Protein AF-A0A5S9ME04-F1 (afdb_monomer_lite)

Sequence (93 aa):
MLLGVQLTAKSADQKVHVIPIEDTVEKGLSKFIERSFEQAKSERAKHIILDINTPGGAVDAALEIADTIRASDIPVTAFVNHRARFQQGPSSR

Secondary structure (DSSP, 8-state):
-PPP-----------EEEEEEESSB-HHHHHHHHHHHHHHHHTT-SEEEEEEE---B-HHHHHHHHHHHHT-SS-EEEEE-------------

Structure (mmCIF, N/CA/C/O backbone):
data_AF-A0A5S9ME04-F1
#
_entry.id   AF-A0A5S9ME04-F1
#
loop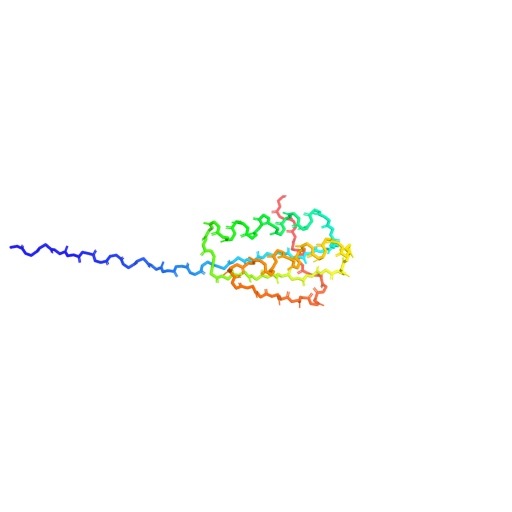_
_atom_site.group_PDB
_atom_site.id
_atom_site.type_symbol
_atom_site.label_atom_id
_atom_site.label_alt_id
_atom_site.label_comp_id
_atom_site.label_asym_id
_atom_site.label_entity_id
_atom_site.label_seq_id
_atom_site.pdbx_PDB_ins_code
_atom_site.Cartn_x
_atom_site.Cartn_y
_atom_site.Cartn_z
_atom_site.occupancy
_atom_site.B_iso_or_equiv
_atom_site.auth_seq_id
_atom_site.auth_comp_id
_atom_site.auth_asym_id
_atom_site.auth_atom_id
_atom_site.pdbx_PDB_model_num
ATOM 1 N N . MET A 1 1 ? -28.299 13.257 47.867 1.00 48.38 1 MET A N 1
ATOM 2 C CA . MET A 1 1 ? -27.820 13.933 46.642 1.00 48.38 1 MET A CA 1
ATOM 3 C C . MET A 1 1 ? -27.312 12.861 45.689 1.00 48.38 1 MET A C 1
ATOM 5 O O . MET A 1 1 ? -26.345 12.199 46.036 1.00 48.38 1 MET A O 1
ATOM 9 N N . LEU A 1 2 ? -27.994 12.622 44.562 1.00 52.81 2 LEU A N 1
ATOM 10 C CA . LEU A 1 2 ? -27.485 11.740 43.503 1.00 52.81 2 LEU A CA 1
ATOM 11 C C . LEU A 1 2 ? -26.475 12.527 42.660 1.00 52.81 2 LEU A C 1
ATOM 13 O O . LEU A 1 2 ? -26.823 13.565 42.102 1.00 52.81 2 LEU A O 1
ATOM 17 N N . LEU A 1 3 ? -25.236 12.044 42.589 1.00 62.50 3 LEU A N 1
ATOM 18 C CA . LEU A 1 3 ? -24.209 12.589 41.706 1.00 62.50 3 LEU A CA 1
ATOM 19 C C . LEU A 1 3 ? -24.510 12.113 40.275 1.00 62.50 3 LEU A C 1
ATOM 21 O O . LEU A 1 3 ? -24.560 10.910 40.020 1.00 62.50 3 LEU A O 1
ATOM 25 N N . GLY A 1 4 ? -24.766 13.051 39.362 1.00 63.09 4 GLY A N 1
ATOM 26 C CA . GLY A 1 4 ? -25.013 12.756 37.953 1.00 63.09 4 GLY A CA 1
ATOM 27 C C . GLY A 1 4 ? -23.764 12.182 37.289 1.00 63.09 4 GLY A C 1
ATOM 28 O O . GLY A 1 4 ? -22.701 12.794 37.323 1.00 63.09 4 GLY A O 1
ATOM 29 N N . VAL A 1 5 ? -23.892 11.000 36.690 1.00 73.12 5 VAL A N 1
ATOM 30 C CA . VAL A 1 5 ? -22.863 10.423 35.822 1.00 73.12 5 VAL A CA 1
ATOM 31 C C . VAL A 1 5 ? -23.067 11.002 34.425 1.00 73.12 5 VAL A C 1
ATOM 33 O O . VAL A 1 5 ? -24.025 10.654 33.737 1.00 73.12 5 VAL A O 1
ATOM 36 N N . GLN A 1 6 ? -22.173 11.886 33.989 1.00 67.88 6 GLN A N 1
ATOM 37 C CA . GLN A 1 6 ? -22.087 12.270 32.583 1.00 67.88 6 GLN A CA 1
ATOM 38 C C . GLN A 1 6 ? -21.393 11.147 31.798 1.00 67.88 6 GLN A C 1
ATOM 40 O O . GLN A 1 6 ? -20.173 10.999 31.859 1.00 67.88 6 GLN A O 1
ATOM 45 N N . LEU A 1 7 ? -22.163 10.365 31.033 1.00 67.50 7 LEU A N 1
ATOM 46 C CA . LEU A 1 7 ? -21.603 9.505 29.989 1.00 67.50 7 LEU A CA 1
ATOM 47 C C . LEU A 1 7 ? -21.183 10.373 28.800 1.00 67.50 7 LEU A C 1
ATOM 49 O O . LEU A 1 7 ? -22.021 10.883 28.058 1.00 67.50 7 LEU A O 1
ATOM 53 N N . THR A 1 8 ? -19.879 10.525 28.598 1.00 68.38 8 THR A N 1
ATOM 54 C CA . THR A 1 8 ? -19.332 11.099 27.370 1.00 68.38 8 THR A CA 1
ATOM 55 C C . THR A 1 8 ? -19.226 9.995 26.318 1.00 68.38 8 THR A C 1
ATOM 57 O O . THR A 1 8 ? -18.348 9.135 26.359 1.00 68.38 8 THR A O 1
ATOM 60 N N . ALA A 1 9 ? -20.148 9.987 25.355 1.00 66.94 9 ALA A N 1
ATOM 61 C CA . ALA A 1 9 ? -20.033 9.121 24.189 1.00 66.94 9 ALA A CA 1
ATOM 62 C C . ALA A 1 9 ? -18.926 9.665 23.272 1.00 66.94 9 ALA A C 1
ATOM 64 O O . ALA A 1 9 ? -19.108 10.667 22.580 1.00 66.94 9 ALA A O 1
ATOM 65 N N . LYS A 1 10 ? -17.754 9.019 23.271 1.00 62.22 10 LYS A N 1
ATOM 66 C CA . LYS A 1 10 ? -16.708 9.282 22.278 1.00 62.22 10 LYS A CA 1
ATOM 67 C C . LYS A 1 10 ? -17.158 8.660 20.958 1.00 62.22 10 LYS A C 1
ATOM 69 O O . LYS A 1 10 ? -17.167 7.438 20.837 1.00 62.22 10 LYS A O 1
ATOM 74 N N . SER A 1 11 ? -17.554 9.492 19.992 1.00 63.66 11 SER A N 1
ATOM 75 C CA . SER A 1 11 ? -17.803 9.033 18.622 1.00 63.66 11 SER A CA 1
ATOM 76 C C . SER A 1 11 ? -16.568 8.276 18.132 1.00 63.66 11 SER A C 1
ATOM 78 O O . SER A 1 11 ? -15.451 8.799 18.185 1.00 63.66 11 SER A O 1
ATOM 80 N N . ALA A 1 12 ? -16.751 7.018 17.735 1.00 65.25 12 ALA A N 1
ATOM 81 C CA . ALA A 1 12 ? -15.682 6.205 17.184 1.00 65.25 12 ALA A CA 1
ATOM 82 C C . ALA A 1 12 ? -15.468 6.636 15.732 1.00 65.25 12 ALA A C 1
ATOM 84 O O . ALA A 1 12 ? -15.990 5.999 14.819 1.00 65.25 12 ALA A O 1
ATOM 85 N N . ASP A 1 13 ? -14.744 7.738 15.539 1.00 71.69 13 ASP A N 1
ATOM 86 C CA . ASP A 1 13 ? -14.335 8.205 14.219 1.00 71.69 13 ASP A CA 1
ATOM 87 C C . ASP A 1 13 ? -13.572 7.073 13.514 1.00 71.69 13 ASP A C 1
ATOM 89 O O . ASP A 1 13 ? -12.491 6.656 13.949 1.00 71.69 13 ASP A O 1
ATOM 93 N N . GLN A 1 14 ? -14.204 6.465 12.507 1.00 82.06 14 GLN A N 1
ATOM 94 C CA . GLN A 1 14 ? -13.623 5.344 11.777 1.00 82.06 14 GLN A CA 1
ATOM 95 C C . GLN A 1 14 ? -12.637 5.926 10.770 1.00 82.06 14 GLN A C 1
ATOM 97 O O . GLN A 1 14 ? -13.005 6.321 9.667 1.00 82.06 14 GLN A O 1
ATOM 102 N N . LYS A 1 15 ? -11.371 6.006 11.174 1.00 91.00 15 LYS A N 1
ATOM 103 C CA . LYS A 1 15 ? -10.320 6.581 10.342 1.00 91.00 15 LYS A CA 1
ATOM 104 C C . LYS A 1 15 ? -10.006 5.660 9.162 1.00 91.00 15 LYS A C 1
ATOM 106 O O . LYS A 1 15 ? -9.625 4.507 9.364 1.00 91.00 15 LYS A O 1
ATOM 111 N N . VAL A 1 16 ? -10.140 6.181 7.946 1.00 95.94 16 VAL A N 1
ATOM 112 C CA . VAL A 1 16 ? -9.745 5.510 6.701 1.00 95.94 16 VAL A CA 1
ATOM 113 C C . VAL A 1 16 ? -8.520 6.219 6.142 1.00 95.94 16 VAL A C 1
ATOM 115 O O . VAL A 1 16 ? -8.501 7.445 6.053 1.00 95.94 16 VAL A O 1
ATOM 118 N N . HIS A 1 17 ? -7.491 5.455 5.787 1.00 97.31 17 HIS A N 1
ATOM 119 C CA . HIS A 1 17 ? -6.296 5.976 5.122 1.00 97.31 17 HIS A CA 1
ATOM 120 C C . HIS A 1 17 ? -6.389 5.725 3.622 1.00 97.31 17 HIS A C 1
ATOM 122 O O . HIS A 1 17 ? -6.639 4.596 3.209 1.00 97.31 17 HIS A O 1
ATOM 128 N N . VAL A 1 18 ? -6.178 6.763 2.814 1.00 97.31 18 VAL A N 1
ATOM 129 C CA . VAL A 1 18 ? -6.081 6.648 1.353 1.00 97.31 18 VAL A CA 1
ATOM 130 C C . VAL A 1 18 ? -4.622 6.856 0.970 1.00 97.31 18 VAL A C 1
ATOM 132 O O . VAL A 1 18 ? -4.053 7.902 1.274 1.00 97.31 18 VAL A O 1
ATOM 135 N N . ILE A 1 19 ? -4.013 5.847 0.352 1.00 97.75 19 ILE A N 1
ATOM 136 C CA . ILE A 1 19 ? -2.594 5.833 -0.006 1.00 97.75 19 ILE A CA 1
ATOM 137 C C . ILE A 1 19 ? -2.488 5.761 -1.535 1.00 97.75 19 ILE A C 1
ATOM 139 O O . ILE A 1 19 ? -2.950 4.776 -2.118 1.00 97.75 19 ILE A O 1
ATOM 143 N N . PRO A 1 20 ? -1.894 6.766 -2.197 1.00 95.38 20 PRO A N 1
ATOM 144 C CA . PRO A 1 20 ? -1.712 6.740 -3.642 1.00 95.38 20 PRO A CA 1
ATOM 145 C C . PRO A 1 20 ? -0.578 5.787 -4.049 1.00 95.38 20 PRO A C 1
ATOM 147 O O . PRO A 1 20 ? 0.486 5.757 -3.428 1.00 95.38 20 PRO A O 1
ATOM 150 N N . ILE A 1 21 ? -0.800 5.034 -5.124 1.00 94.94 21 ILE A N 1
ATOM 151 C CA . ILE A 1 21 ? 0.204 4.280 -5.882 1.00 94.94 21 ILE A CA 1
ATOM 152 C C . ILE A 1 21 ? 0.169 4.835 -7.304 1.00 94.94 21 ILE A C 1
ATOM 154 O O . ILE A 1 21 ? -0.514 4.308 -8.185 1.00 94.94 21 ILE A O 1
ATOM 158 N N . GLU A 1 22 ? 0.868 5.948 -7.486 1.00 90.81 22 GLU A N 1
ATOM 159 C CA . GLU A 1 22 ? 0.934 6.693 -8.740 1.00 90.81 22 GLU A CA 1
ATOM 160 C C . GLU A 1 22 ? 2.294 6.504 -9.418 1.00 90.81 22 GLU A C 1
ATOM 162 O O . GLU A 1 22 ? 3.282 6.152 -8.771 1.00 90.81 22 GLU A O 1
ATOM 167 N N . ASP A 1 23 ? 2.335 6.753 -10.727 1.00 88.44 23 ASP A N 1
ATOM 168 C CA . ASP A 1 23 ? 3.549 6.713 -11.546 1.00 88.44 23 ASP A CA 1
ATOM 169 C C . ASP A 1 23 ? 4.261 5.345 -11.544 1.00 88.44 23 ASP A C 1
ATOM 171 O O . ASP A 1 23 ? 3.652 4.303 -11.306 1.00 88.44 23 ASP A O 1
ATOM 175 N N . THR A 1 24 ? 5.533 5.306 -11.946 1.00 92.81 24 THR A N 1
ATOM 176 C CA . THR A 1 24 ? 6.283 4.053 -12.127 1.00 92.81 24 THR A CA 1
ATOM 177 C C . THR A 1 24 ? 6.587 3.399 -10.782 1.00 92.81 24 THR A C 1
ATOM 179 O O . THR A 1 24 ? 7.068 4.047 -9.856 1.00 92.81 24 THR A O 1
ATOM 182 N N . VAL A 1 25 ? 6.366 2.086 -10.686 1.00 95.50 25 VAL A N 1
ATOM 183 C CA . VAL A 1 25 ? 6.703 1.320 -9.481 1.00 95.50 25 VAL A CA 1
ATOM 184 C C . VAL A 1 25 ? 8.219 1.168 -9.359 1.00 95.50 25 VAL A C 1
ATOM 186 O O . VAL A 1 25 ? 8.858 0.512 -10.181 1.00 95.50 25 VAL A O 1
ATOM 189 N N . GLU A 1 26 ? 8.789 1.737 -8.301 1.00 96.50 26 GLU A N 1
ATOM 190 C CA . GLU A 1 26 ? 10.218 1.672 -7.987 1.00 96.50 26 GLU A CA 1
ATOM 191 C C . GLU A 1 26 ? 10.471 1.537 -6.475 1.00 96.50 26 GLU A C 1
ATOM 193 O O . GLU A 1 26 ? 9.561 1.640 -5.649 1.00 96.50 26 GLU A O 1
ATOM 198 N N . LYS A 1 27 ? 11.734 1.328 -6.089 1.00 95.81 27 LYS A N 1
ATOM 199 C CA . LYS A 1 27 ? 12.143 1.091 -4.693 1.00 95.81 27 LYS A CA 1
ATOM 200 C C . LYS A 1 27 ? 11.755 2.225 -3.734 1.00 95.81 27 LYS A C 1
ATOM 202 O O . LYS A 1 27 ? 11.464 1.982 -2.565 1.00 95.81 27 LYS A O 1
ATOM 207 N N . GLY A 1 28 ? 11.752 3.471 -4.209 1.00 96.69 28 GLY A N 1
ATOM 208 C CA . GLY A 1 28 ? 11.313 4.620 -3.413 1.00 96.69 28 GLY A CA 1
ATOM 209 C C . GLY A 1 28 ? 9.836 4.520 -3.029 1.00 96.69 28 GLY A C 1
ATOM 210 O O . GLY A 1 28 ? 9.481 4.745 -1.867 1.00 96.69 28 GLY A O 1
ATOM 211 N N . LEU A 1 29 ? 8.998 4.102 -3.984 1.00 96.81 29 LEU A N 1
ATOM 212 C CA . LEU A 1 29 ? 7.569 3.899 -3.779 1.00 96.81 29 LEU A CA 1
ATOM 213 C C . LEU A 1 29 ? 7.307 2.762 -2.787 1.00 96.81 29 LEU A C 1
ATOM 215 O O . LEU A 1 29 ? 6.510 2.949 -1.873 1.00 96.81 29 LEU A O 1
ATOM 219 N N . SER A 1 30 ? 8.023 1.633 -2.874 1.00 96.81 30 SER A N 1
ATOM 220 C CA . SER A 1 30 ? 7.844 0.541 -1.899 1.00 96.81 30 SER A CA 1
ATOM 221 C C . SER A 1 30 ? 8.122 1.004 -0.464 1.00 96.81 30 SER A C 1
ATOM 223 O O . SER A 1 30 ? 7.334 0.735 0.444 1.00 96.81 30 SER A O 1
ATOM 225 N N . LYS A 1 31 ? 9.171 1.812 -0.259 1.00 97.88 31 LYS A N 1
ATOM 226 C CA . LYS A 1 31 ? 9.474 2.414 1.049 1.00 97.88 31 LYS A CA 1
ATOM 227 C C . LYS A 1 31 ? 8.449 3.439 1.509 1.00 97.88 31 LYS A C 1
ATOM 229 O O . LYS A 1 31 ? 8.246 3.586 2.713 1.00 97.88 31 LYS A O 1
ATOM 234 N N . PHE A 1 32 ? 7.835 4.176 0.591 1.00 97.56 32 PHE A N 1
ATOM 235 C CA . PHE A 1 32 ? 6.720 5.055 0.924 1.00 97.56 32 PHE A CA 1
ATOM 236 C C . PHE A 1 32 ? 5.520 4.252 1.435 1.00 97.56 32 PHE A C 1
ATOM 238 O O . PHE A 1 32 ? 5.040 4.547 2.526 1.00 97.56 32 PHE A O 1
ATOM 245 N N . ILE A 1 33 ? 5.117 3.199 0.717 1.00 98.12 33 ILE A N 1
ATOM 246 C CA . ILE A 1 33 ? 3.984 2.351 1.105 1.00 98.12 33 ILE A CA 1
ATOM 247 C C . ILE A 1 33 ? 4.205 1.713 2.481 1.00 98.12 33 ILE A C 1
ATOM 249 O O . ILE A 1 33 ? 3.316 1.787 3.324 1.00 98.12 33 ILE A O 1
ATOM 253 N N . GLU A 1 34 ? 5.400 1.184 2.755 1.00 98.19 34 GLU A N 1
ATOM 254 C CA . GLU A 1 34 ? 5.769 0.650 4.076 1.00 98.19 34 GLU A CA 1
ATOM 255 C C . GLU A 1 34 ? 5.518 1.678 5.198 1.00 98.19 34 GLU A C 1
ATOM 257 O O . GLU A 1 34 ? 4.817 1.395 6.171 1.00 98.19 34 GLU A O 1
ATOM 262 N N . ARG A 1 35 ? 6.002 2.918 5.035 1.00 98.44 35 ARG A N 1
ATOM 263 C CA . ARG A 1 35 ? 5.790 3.990 6.025 1.00 98.44 35 ARG A CA 1
ATOM 264 C C . ARG A 1 35 ? 4.322 4.382 6.166 1.00 98.44 35 ARG A C 1
ATOM 266 O O . ARG A 1 35 ? 3.878 4.665 7.277 1.00 98.44 35 ARG A O 1
ATOM 273 N N . SER A 1 36 ? 3.573 4.413 5.068 1.00 98.44 36 SER A N 1
ATOM 274 C CA . SER A 1 36 ? 2.148 4.746 5.094 1.00 98.44 36 SER A CA 1
ATOM 275 C C . SER A 1 36 ? 1.326 3.695 5.845 1.00 98.44 36 SER A C 1
ATOM 277 O O . SER A 1 36 ? 0.413 4.059 6.584 1.00 98.44 36 SER A O 1
ATOM 279 N N . PHE A 1 37 ? 1.674 2.410 5.731 1.00 98.50 37 PHE A N 1
ATOM 280 C CA . PHE A 1 37 ? 1.034 1.339 6.504 1.00 98.50 37 PHE A CA 1
ATOM 281 C C . PHE A 1 37 ? 1.351 1.449 7.999 1.00 98.50 37 PHE A C 1
ATOM 283 O O . PHE A 1 37 ? 0.441 1.361 8.827 1.00 98.50 37 PHE A O 1
ATOM 290 N N . GLU A 1 38 ? 2.607 1.726 8.359 1.00 98.25 38 GLU A N 1
ATOM 291 C CA . GLU A 1 38 ? 2.983 1.976 9.757 1.00 98.25 38 GLU A CA 1
ATOM 292 C C . GLU A 1 38 ? 2.252 3.192 10.340 1.00 98.25 38 GLU A C 1
ATOM 294 O O . GLU A 1 38 ? 1.756 3.156 11.472 1.00 98.25 38 GLU A O 1
ATOM 299 N N . GLN A 1 39 ? 2.094 4.256 9.549 1.00 97.69 39 GLN A N 1
ATOM 300 C CA . GLN A 1 39 ? 1.308 5.412 9.957 1.00 97.69 39 GLN A CA 1
ATOM 301 C C . GLN A 1 39 ? -0.165 5.038 10.175 1.00 97.69 39 GLN A C 1
ATOM 303 O O . GLN A 1 39 ? -0.702 5.316 11.251 1.00 97.69 39 GLN A O 1
ATOM 308 N N . ALA A 1 40 ? -0.803 4.353 9.221 1.00 97.56 40 ALA A N 1
ATOM 309 C CA . ALA A 1 40 ? -2.184 3.882 9.346 1.00 97.56 40 ALA A CA 1
ATOM 310 C C . ALA A 1 40 ? -2.388 3.034 10.615 1.00 97.56 40 ALA A C 1
ATOM 312 O O . ALA A 1 40 ? -3.366 3.220 11.346 1.00 97.56 40 ALA A O 1
ATOM 313 N N . LYS A 1 41 ? -1.424 2.164 10.935 1.00 96.69 41 LYS A N 1
ATOM 314 C CA . LYS A 1 41 ? -1.407 1.361 12.163 1.00 96.69 41 LYS A CA 1
ATOM 315 C C . LYS A 1 41 ? -1.294 2.211 13.422 1.00 96.69 41 LYS A C 1
ATOM 317 O O . LYS A 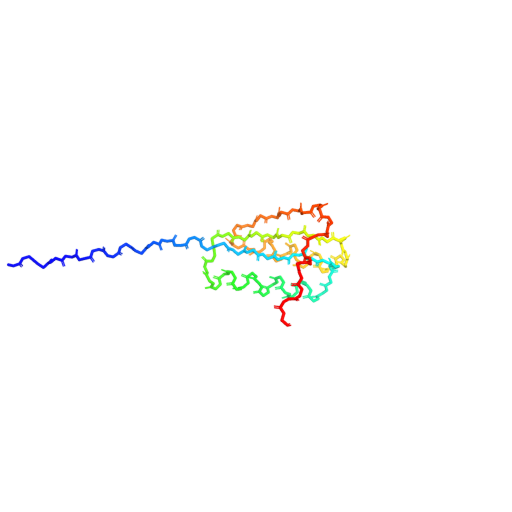1 41 ? -2.111 2.056 14.333 1.00 96.69 41 LYS A O 1
ATOM 322 N N . SER A 1 42 ? -0.337 3.138 13.475 1.00 96.25 42 SER A N 1
ATOM 323 C CA . SER A 1 42 ? -0.151 4.039 14.623 1.00 96.25 42 SER A CA 1
ATOM 324 C C . SER A 1 42 ? -1.387 4.902 14.903 1.00 96.25 42 SER A C 1
ATOM 326 O O . SER A 1 42 ? -1.758 5.130 16.056 1.00 96.25 42 SER A O 1
ATOM 328 N N . GLU A 1 43 ? -2.085 5.309 13.843 1.00 95.38 43 GLU A N 1
ATOM 329 C CA . GLU A 1 43 ? -3.298 6.114 13.909 1.00 95.38 43 GLU A CA 1
ATOM 330 C C . GLU A 1 43 ? -4.568 5.279 14.119 1.00 95.38 43 GLU A C 1
ATOM 332 O O . GLU A 1 43 ? -5.664 5.840 14.198 1.00 95.38 43 GLU A O 1
ATOM 337 N N . ARG A 1 44 ? -4.427 3.953 14.257 1.00 95.25 44 ARG A N 1
ATOM 338 C CA . ARG A 1 44 ? -5.521 2.994 14.464 1.00 95.25 44 ARG A CA 1
ATOM 339 C C . ARG A 1 44 ? -6.586 3.086 13.369 1.00 95.25 44 ARG A C 1
ATOM 341 O O . ARG A 1 44 ? -7.785 3.015 13.662 1.00 95.25 44 ARG A O 1
ATOM 348 N N . ALA A 1 45 ? -6.140 3.254 12.124 1.00 96.50 45 ALA A N 1
ATOM 349 C CA . ALA A 1 45 ? -7.011 3.223 10.964 1.00 96.50 45 ALA A CA 1
ATOM 350 C C . ALA A 1 45 ? -7.790 1.904 10.918 1.00 96.50 45 ALA A C 1
ATOM 352 O O . ALA A 1 45 ? -7.312 0.838 11.309 1.00 96.50 45 ALA A O 1
ATOM 353 N N . LYS A 1 46 ? -9.033 2.005 10.467 1.00 96.75 46 LYS A N 1
ATOM 354 C CA . LYS A 1 46 ? -9.976 0.891 10.369 1.00 96.75 46 LYS A CA 1
ATOM 355 C C . LYS A 1 46 ? -9.970 0.255 8.992 1.00 96.75 46 LYS A C 1
ATOM 357 O O . LYS A 1 46 ? -10.414 -0.878 8.855 1.00 96.75 46 LYS A O 1
ATOM 362 N N . HIS A 1 47 ? -9.460 0.987 8.007 1.00 97.69 47 HIS A N 1
ATOM 363 C CA . HIS A 1 47 ? -9.379 0.561 6.622 1.00 97.69 47 HIS A CA 1
ATOM 364 C C . HIS A 1 47 ? -8.274 1.330 5.898 1.00 97.69 47 HIS A C 1
ATOM 366 O O . HIS A 1 47 ? -8.033 2.504 6.201 1.00 97.69 47 HIS A O 1
ATOM 372 N N . ILE A 1 48 ? -7.648 0.684 4.919 1.00 98.62 48 ILE A N 1
ATOM 373 C CA . ILE A 1 48 ? -6.719 1.300 3.971 1.00 98.62 48 ILE A CA 1
ATOM 374 C C . ILE A 1 48 ? -7.308 1.169 2.566 1.00 98.62 48 ILE A C 1
ATOM 376 O O . ILE A 1 48 ? -7.726 0.088 2.150 1.00 98.62 48 ILE A O 1
ATOM 380 N N . ILE A 1 49 ? -7.321 2.266 1.820 1.00 98.06 49 ILE A N 1
ATOM 381 C CA . ILE A 1 49 ? -7.633 2.285 0.394 1.00 98.06 49 ILE A CA 1
ATOM 382 C C . ILE A 1 49 ? -6.340 2.601 -0.348 1.00 98.06 49 ILE A C 1
ATOM 384 O O . ILE A 1 49 ? -5.739 3.648 -0.122 1.00 98.06 49 ILE A O 1
ATOM 388 N N . LEU A 1 50 ? -5.918 1.703 -1.232 1.00 97.94 50 LEU A N 1
ATOM 389 C CA . LEU A 1 50 ? -4.851 1.977 -2.186 1.00 97.94 50 LEU A CA 1
ATOM 390 C C . LEU A 1 50 ? -5.490 2.541 -3.447 1.00 97.94 50 LEU A C 1
ATOM 392 O O . LEU A 1 50 ? -6.264 1.839 -4.097 1.00 97.94 50 LEU A O 1
ATOM 396 N N . ASP A 1 51 ? -5.181 3.789 -3.770 1.00 95.94 51 ASP A N 1
ATOM 397 C CA . ASP A 1 51 ? -5.590 4.412 -5.025 1.00 95.94 51 ASP A CA 1
ATOM 398 C C . ASP A 1 51 ? -4.496 4.168 -6.066 1.00 95.94 51 ASP A C 1
ATOM 400 O O . ASP A 1 51 ? -3.418 4.754 -5.995 1.00 95.94 51 ASP A O 1
ATOM 404 N N . ILE A 1 52 ? -4.733 3.223 -6.974 1.00 94.62 52 ILE A N 1
ATOM 405 C CA . ILE A 1 52 ? -3.710 2.690 -7.870 1.00 94.62 52 ILE A CA 1
ATOM 406 C C . ILE A 1 52 ? -3.894 3.257 -9.272 1.00 94.62 52 ILE A C 1
ATOM 408 O O . ILE A 1 52 ? -4.859 2.933 -9.966 1.00 94.62 52 ILE A O 1
ATOM 412 N N . ASN A 1 53 ? -2.904 4.023 -9.720 1.00 92.94 53 ASN A N 1
ATOM 413 C CA . ASN A 1 53 ? -2.784 4.536 -11.077 1.00 92.94 53 ASN A CA 1
ATOM 414 C C . ASN A 1 53 ? -1.317 4.473 -11.521 1.00 92.94 53 ASN A C 1
ATOM 416 O O . ASN A 1 53 ? -0.576 5.451 -11.455 1.00 92.94 53 ASN A O 1
ATOM 420 N N . THR A 1 54 ? -0.894 3.297 -11.979 1.00 89.94 54 THR A N 1
ATOM 421 C CA . THR A 1 54 ? 0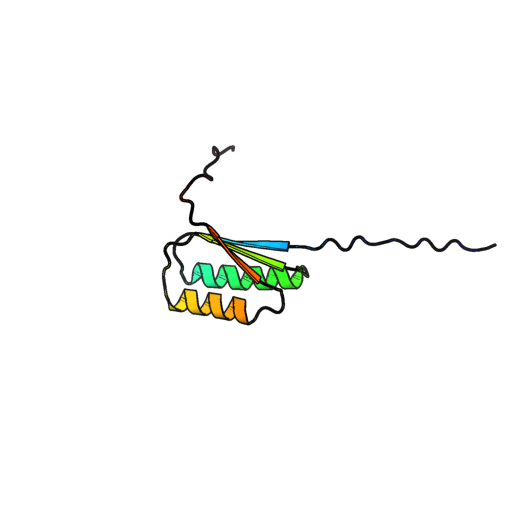.492 3.042 -12.378 1.00 89.94 54 THR A CA 1
ATOM 422 C C . THR A 1 54 ? 0.557 2.273 -13.702 1.00 89.94 54 THR A C 1
ATOM 424 O O . THR A 1 54 ? -0.257 1.371 -13.919 1.00 89.94 54 THR A O 1
ATOM 427 N N . PRO A 1 55 ? 1.525 2.573 -14.594 1.00 89.31 55 PRO A N 1
ATOM 428 C CA . PRO A 1 55 ? 1.836 1.724 -15.746 1.00 89.31 55 PRO A CA 1
ATOM 429 C C . PRO A 1 55 ? 2.533 0.407 -15.353 1.00 89.31 55 PRO A C 1
ATOM 431 O O . PRO A 1 55 ? 2.738 -0.450 -16.210 1.00 89.31 55 PRO A O 1
ATOM 434 N N . GLY A 1 56 ? 2.912 0.241 -14.081 1.00 90.69 56 GLY A N 1
ATOM 435 C CA . GLY A 1 56 ? 3.785 -0.825 -13.596 1.00 90.69 56 GLY A CA 1
ATOM 436 C C . GLY A 1 56 ? 5.209 -0.321 -13.351 1.00 90.69 56 GLY A C 1
ATOM 437 O O . GLY A 1 56 ? 5.441 0.876 -13.187 1.00 90.69 56 GLY A O 1
ATOM 438 N N . GLY A 1 57 ? 6.176 -1.236 -13.289 1.00 94.75 57 GLY A N 1
ATOM 439 C CA . GLY A 1 57 ? 7.571 -0.893 -13.025 1.00 94.75 57 GLY A CA 1
ATOM 440 C C . GLY A 1 57 ? 8.397 -2.096 -12.588 1.00 94.75 57 GLY A C 1
ATOM 441 O O . GLY A 1 57 ? 8.230 -3.199 -13.110 1.00 94.75 57 GLY A O 1
ATOM 442 N N . ALA A 1 58 ? 9.300 -1.877 -11.638 1.00 97.31 58 ALA A N 1
ATOM 443 C CA . ALA A 1 58 ? 10.219 -2.889 -11.149 1.00 97.31 58 ALA A CA 1
ATOM 444 C C . ALA A 1 58 ? 9.475 -4.004 -10.388 1.00 97.31 58 ALA A C 1
ATOM 446 O O . ALA A 1 58 ? 8.697 -3.750 -9.464 1.00 97.31 58 ALA A O 1
ATOM 447 N N . VAL A 1 59 ? 9.698 -5.256 -10.802 1.00 97.31 59 VAL A N 1
ATOM 448 C CA . VAL A 1 59 ? 8.988 -6.431 -10.265 1.00 97.31 59 VAL A CA 1
ATOM 449 C C . VAL A 1 59 ? 9.329 -6.669 -8.795 1.00 97.31 59 VAL A C 1
ATOM 451 O O . VAL A 1 59 ? 8.450 -7.015 -8.014 1.00 97.31 59 VAL A O 1
ATOM 454 N N . ASP A 1 60 ? 10.582 -6.455 -8.404 1.00 97.69 60 ASP A N 1
ATOM 455 C CA . ASP A 1 60 ? 11.039 -6.552 -7.016 1.00 97.69 60 ASP A CA 1
ATOM 456 C C . ASP A 1 60 ? 10.317 -5.546 -6.106 1.00 97.69 60 ASP A C 1
ATOM 458 O O . ASP A 1 60 ? 9.773 -5.929 -5.072 1.00 97.69 60 ASP A O 1
ATOM 462 N N . ALA A 1 61 ? 10.207 -4.285 -6.525 1.00 97.12 61 ALA A N 1
ATOM 463 C CA . ALA A 1 61 ? 9.467 -3.262 -5.792 1.00 97.12 61 ALA A CA 1
ATOM 464 C C . ALA A 1 61 ? 7.965 -3.588 -5.705 1.00 97.12 61 ALA A C 1
ATOM 466 O O . ALA A 1 61 ? 7.348 -3.391 -4.657 1.00 97.12 61 ALA A O 1
ATOM 467 N N . ALA A 1 62 ? 7.377 -4.133 -6.773 1.00 96.56 62 ALA A N 1
ATOM 468 C CA . ALA A 1 62 ? 5.988 -4.586 -6.760 1.00 96.56 62 ALA A CA 1
ATOM 469 C C . ALA A 1 62 ? 5.764 -5.754 -5.780 1.00 96.56 62 ALA A C 1
ATOM 471 O O . ALA A 1 62 ? 4.745 -5.782 -5.087 1.00 96.56 62 ALA A O 1
ATOM 472 N N . LEU A 1 63 ? 6.712 -6.694 -5.689 1.00 98.06 63 LEU A N 1
ATOM 473 C CA . LEU A 1 63 ? 6.664 -7.792 -4.720 1.00 98.06 63 LEU A CA 1
ATOM 474 C C . LEU A 1 63 ? 6.759 -7.278 -3.280 1.00 98.06 63 LEU A C 1
ATOM 476 O O . LEU A 1 63 ? 5.958 -7.689 -2.448 1.00 98.06 63 LEU A O 1
ATOM 480 N N . GLU A 1 64 ? 7.638 -6.315 -3.001 1.00 98.12 64 GLU A N 1
ATOM 481 C CA . GLU A 1 64 ? 7.740 -5.687 -1.674 1.00 98.12 64 GLU A CA 1
ATOM 482 C C . GLU A 1 64 ? 6.445 -4.980 -1.249 1.00 98.12 64 GLU A C 1
ATOM 484 O O . GLU A 1 64 ? 6.013 -5.083 -0.097 1.00 98.12 64 GLU A O 1
ATOM 489 N N . ILE A 1 65 ? 5.794 -4.279 -2.183 1.00 97.94 65 ILE A N 1
ATOM 490 C CA . ILE A 1 65 ? 4.479 -3.668 -1.944 1.00 97.94 65 ILE A CA 1
ATOM 491 C C . ILE A 1 65 ? 3.440 -4.757 -1.657 1.00 97.94 65 ILE A C 1
ATOM 493 O O . ILE A 1 65 ? 2.674 -4.640 -0.702 1.00 97.94 65 ILE A O 1
ATOM 497 N N . ALA A 1 66 ? 3.424 -5.837 -2.442 1.00 97.62 66 ALA A N 1
ATOM 498 C CA . ALA A 1 66 ? 2.499 -6.944 -2.231 1.00 97.62 66 ALA A CA 1
ATOM 499 C C . ALA A 1 66 ? 2.704 -7.621 -0.865 1.00 97.62 66 ALA A C 1
ATOM 501 O O . ALA A 1 66 ? 1.726 -7.970 -0.205 1.00 97.62 66 ALA A O 1
ATOM 502 N N . ASP A 1 67 ? 3.948 -7.764 -0.414 1.00 98.44 67 ASP A N 1
ATOM 503 C CA . ASP A 1 67 ? 4.272 -8.324 0.899 1.00 98.44 67 ASP A CA 1
ATOM 504 C C . ASP A 1 67 ? 3.832 -7.396 2.036 1.00 98.44 67 ASP A C 1
ATOM 506 O O . ASP A 1 67 ? 3.245 -7.864 3.012 1.00 98.44 67 ASP A O 1
ATOM 510 N N . THR A 1 68 ? 3.992 -6.080 1.865 1.00 98.38 68 THR A N 1
ATOM 511 C CA . THR A 1 68 ? 3.478 -5.070 2.808 1.00 98.38 68 THR A CA 1
ATOM 512 C C . THR A 1 68 ? 1.956 -5.172 2.952 1.00 98.38 68 THR A C 1
ATOM 514 O O . THR A 1 68 ? 1.430 -5.190 4.063 1.00 98.38 68 THR A O 1
ATOM 517 N N . ILE A 1 69 ? 1.238 -5.306 1.831 1.00 98.25 69 ILE A N 1
ATOM 518 C CA . ILE A 1 69 ? -0.225 -5.452 1.821 1.00 98.25 69 ILE A CA 1
ATOM 519 C C . ILE A 1 69 ? -0.653 -6.745 2.526 1.00 98.25 69 ILE A C 1
ATOM 521 O O . ILE A 1 69 ? -1.575 -6.720 3.338 1.00 98.25 69 ILE A O 1
ATOM 525 N N . ARG A 1 70 ? 0.013 -7.873 2.240 1.00 98.00 70 ARG A N 1
ATOM 526 C CA . ARG A 1 70 ? -0.304 -9.182 2.842 1.00 98.00 70 ARG A CA 1
ATOM 527 C C . ARG A 1 70 ? -0.023 -9.240 4.341 1.00 98.00 70 ARG A C 1
ATOM 529 O O . ARG A 1 70 ? -0.695 -9.992 5.038 1.00 98.00 70 ARG A O 1
ATOM 536 N N . ALA A 1 71 ? 0.957 -8.480 4.820 1.00 98.00 71 ALA A N 1
ATOM 5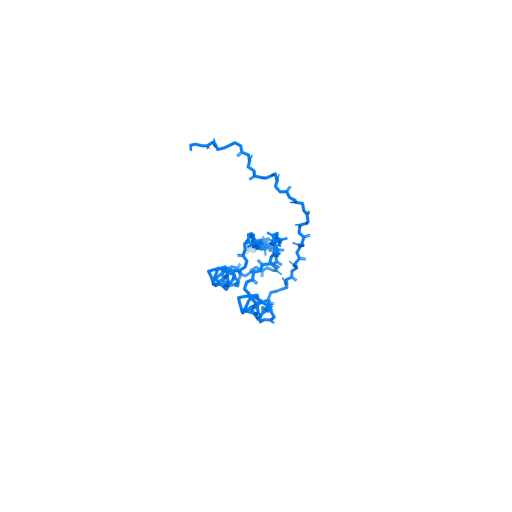37 C CA . ALA A 1 71 ? 1.314 -8.411 6.234 1.00 98.00 71 ALA A CA 1
ATOM 538 C C . ALA A 1 71 ? 0.401 -7.480 7.057 1.00 98.00 71 ALA A C 1
ATOM 540 O O . ALA A 1 71 ? 0.551 -7.401 8.275 1.00 98.00 71 ALA A O 1
ATOM 541 N N . SER A 1 72 ? -0.521 -6.752 6.419 1.00 97.69 72 SER A N 1
ATOM 542 C CA . SER A 1 72 ? -1.385 -5.788 7.099 1.00 97.69 72 SER A CA 1
ATOM 543 C C . SER A 1 72 ? -2.495 -6.454 7.909 1.00 97.69 72 SER A C 1
ATOM 545 O O . SER A 1 72 ? -3.334 -7.170 7.368 1.00 97.69 72 SER A O 1
ATOM 547 N N . ASP A 1 73 ? -2.578 -6.096 9.191 1.00 96.62 73 ASP A N 1
ATOM 548 C CA . ASP A 1 73 ? -3.721 -6.419 10.058 1.00 96.62 73 ASP A CA 1
ATOM 549 C C . ASP A 1 73 ? -4.932 -5.491 9.812 1.00 96.62 73 ASP A C 1
ATOM 551 O O . ASP A 1 73 ? -6.024 -5.718 10.338 1.00 96.62 73 ASP A O 1
ATOM 555 N N . ILE A 1 74 ? -4.744 -4.408 9.046 1.00 98.19 74 ILE A N 1
ATOM 556 C CA . ILE A 1 74 ? -5.804 -3.466 8.667 1.00 98.19 74 ILE A CA 1
ATOM 557 C C . ILE A 1 74 ? -6.371 -3.907 7.315 1.00 98.19 74 ILE A C 1
ATOM 559 O O . ILE A 1 74 ? -5.584 -4.076 6.378 1.00 98.19 74 ILE A O 1
ATOM 563 N N . PRO A 1 75 ? -7.702 -4.050 7.168 1.00 98.12 75 PRO A N 1
ATOM 564 C CA . PRO A 1 75 ? -8.322 -4.371 5.889 1.00 98.12 75 PRO A CA 1
ATOM 565 C C . PRO A 1 75 ? -7.905 -3.394 4.783 1.00 98.12 75 PRO A C 1
ATOM 567 O O . PRO A 1 75 ? -7.975 -2.175 4.958 1.00 98.12 75 PRO A O 1
ATOM 570 N N . VAL A 1 76 ? -7.481 -3.941 3.641 1.00 98.56 7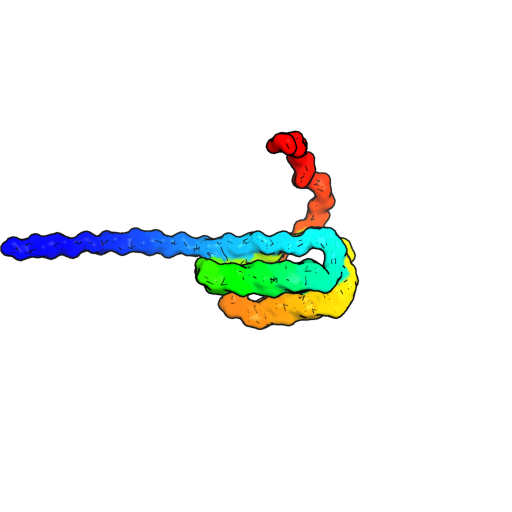6 VAL A N 1
ATOM 571 C CA . VAL A 1 76 ? -6.996 -3.173 2.488 1.00 98.56 76 VAL A CA 1
ATOM 572 C C . VAL A 1 76 ? -7.936 -3.364 1.303 1.00 98.56 76 VAL A C 1
ATOM 574 O O . VAL A 1 76 ? -8.298 -4.485 0.951 1.00 98.56 76 VAL A O 1
ATOM 577 N N . THR A 1 77 ? -8.307 -2.272 0.644 1.00 98.06 77 THR A N 1
ATOM 578 C CA . THR A 1 77 ? -8.975 -2.295 -0.661 1.00 98.06 77 THR A CA 1
ATOM 579 C C . THR A 1 77 ? -8.084 -1.627 -1.690 1.00 98.06 77 THR A C 1
ATOM 581 O O . THR A 1 77 ? -7.703 -0.475 -1.522 1.00 98.06 77 THR A O 1
ATOM 584 N N . ALA A 1 78 ? -7.770 -2.341 -2.767 1.00 96.25 78 ALA A N 1
ATOM 585 C CA . ALA A 1 78 ? -7.113 -1.764 -3.928 1.00 96.25 78 ALA A CA 1
ATOM 586 C C . ALA A 1 78 ? -8.173 -1.247 -4.902 1.00 96.25 78 ALA A C 1
ATOM 588 O O . ALA A 1 78 ? -8.992 -2.016 -5.407 1.00 96.25 78 ALA A O 1
ATOM 589 N N . PHE A 1 79 ? -8.154 0.053 -5.160 1.00 95.06 79 PHE A N 1
ATOM 590 C CA . PHE A 1 79 ? -8.980 0.693 -6.165 1.00 95.06 79 PHE A CA 1
ATOM 591 C C . PHE A 1 79 ? -8.102 1.053 -7.361 1.00 95.06 79 PHE A C 1
ATOM 593 O O . PHE A 1 79 ? -7.239 1.918 -7.264 1.00 95.06 79 PHE A O 1
ATOM 600 N N . VAL A 1 80 ? -8.288 0.350 -8.480 1.00 92.12 80 VAL A N 1
ATOM 601 C CA . VAL A 1 80 ? -7.493 0.572 -9.694 1.00 92.12 80 VAL A CA 1
ATOM 602 C C . VAL A 1 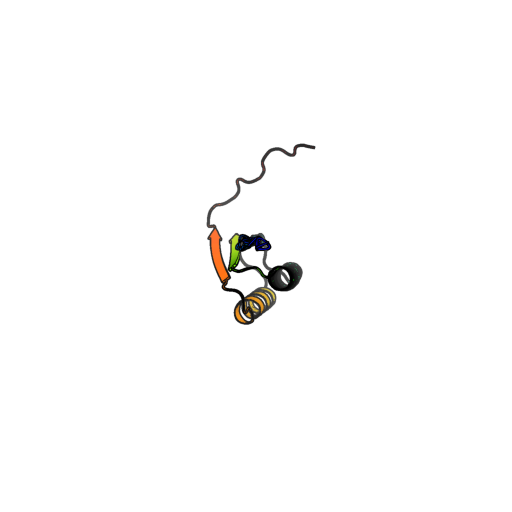80 ? -8.197 1.590 -10.580 1.00 92.12 80 VAL A C 1
ATOM 604 O O . VAL A 1 80 ? -9.243 1.315 -11.172 1.00 92.12 80 VAL A O 1
ATOM 607 N N . ASN A 1 81 ? -7.605 2.774 -10.675 1.00 82.00 81 ASN A N 1
ATOM 608 C CA . ASN A 1 81 ? -8.101 3.879 -11.472 1.00 82.00 81 ASN A CA 1
ATOM 609 C C . ASN A 1 81 ? -7.534 3.812 -12.894 1.00 82.00 81 ASN A C 1
ATOM 611 O O . ASN A 1 81 ? -6.395 4.177 -13.154 1.00 82.00 81 ASN A O 1
ATOM 615 N N . HIS A 1 82 ? -8.361 3.403 -13.858 1.00 64.25 82 HIS A N 1
ATOM 616 C CA . HIS A 1 82 ? -7.986 3.384 -15.279 1.00 64.25 82 HIS A CA 1
ATOM 617 C C . HIS A 1 82 ? -8.184 4.730 -16.006 1.00 64.25 82 HIS A C 1
ATOM 619 O O . HIS A 1 82 ? -8.141 4.777 -17.236 1.00 64.25 82 HIS A O 1
ATOM 625 N N . ARG A 1 83 ? -8.418 5.843 -15.291 1.00 57.50 83 ARG A N 1
ATOM 626 C CA . ARG A 1 83 ? -8.588 7.165 -15.920 1.00 57.50 83 ARG A CA 1
ATOM 627 C C . ARG A 1 83 ? -7.313 7.997 -15.857 1.00 57.50 83 ARG A C 1
ATOM 629 O O . ARG A 1 83 ? -6.940 8.532 -14.821 1.00 57.50 83 ARG A O 1
ATOM 636 N N . ALA A 1 84 ? -6.725 8.159 -17.037 1.00 45.06 84 ALA A N 1
ATOM 637 C CA . ALA A 1 84 ? -5.689 9.120 -17.356 1.00 45.06 84 ALA A CA 1
ATOM 638 C C . ALA A 1 84 ? -6.061 10.560 -16.934 1.00 45.06 84 ALA A C 1
ATOM 640 O O . ALA A 1 84 ? -7.090 11.096 -17.340 1.00 45.06 84 ALA A O 1
ATOM 641 N N . ARG A 1 85 ? -5.152 11.188 -16.178 1.00 52.69 85 ARG A N 1
ATOM 642 C CA . ARG A 1 85 ? -4.777 12.612 -16.244 1.00 52.69 85 ARG A CA 1
ATOM 643 C C . ARG A 1 85 ? -5.925 13.637 -16.257 1.00 52.69 85 ARG A C 1
ATOM 645 O O . ARG A 1 85 ? -6.154 14.243 -17.289 1.00 52.69 85 ARG A O 1
ATOM 652 N N . PHE A 1 86 ? -6.527 13.944 -15.103 1.00 50.59 86 PHE A N 1
ATOM 653 C CA . PHE A 1 86 ? -7.110 15.275 -14.819 1.00 50.59 86 PHE A CA 1
ATOM 654 C C . PHE A 1 86 ? -7.149 15.561 -13.305 1.00 50.59 86 PHE A C 1
ATOM 656 O O . PHE A 1 86 ? -8.210 15.691 -12.711 1.00 50.59 86 PHE A O 1
ATOM 663 N N . GLN A 1 87 ? -5.976 15.688 -12.679 1.00 46.72 87 GLN A N 1
ATOM 664 C CA . GLN A 1 87 ? -5.803 16.447 -11.431 1.00 46.72 87 GLN A CA 1
ATOM 665 C C . GLN A 1 87 ? -4.525 17.298 -11.510 1.00 46.72 87 GLN A C 1
ATOM 667 O O . GLN A 1 87 ? -3.636 17.223 -10.678 1.00 46.72 87 GLN A O 1
ATOM 672 N N . GLN A 1 88 ? -4.426 18.118 -12.555 1.00 51.31 88 GLN A N 1
ATOM 673 C CA . GLN A 1 88 ? -3.708 19.388 -12.457 1.00 51.31 88 GLN A CA 1
ATOM 674 C C . GLN A 1 88 ? -4.794 20.465 -12.470 1.00 51.31 88 GLN A C 1
ATOM 676 O O . GLN A 1 88 ? -5.160 20.992 -13.519 1.00 51.31 88 GLN A O 1
ATOM 681 N N . GLY A 1 89 ? -5.399 20.704 -11.304 1.00 49.25 89 GLY A N 1
ATOM 682 C CA . GLY A 1 89 ? -6.061 21.981 -11.048 1.00 49.25 89 GLY A CA 1
ATOM 683 C C . GLY A 1 89 ? -4.996 23.084 -11.012 1.00 49.25 89 GLY A C 1
ATOM 684 O O . GLY A 1 89 ? -3.835 22.785 -10.730 1.00 49.25 89 GLY A O 1
ATOM 685 N N . PRO A 1 90 ? -5.337 24.340 -11.343 1.00 58.06 90 PRO A N 1
ATOM 686 C CA . PRO A 1 90 ? -4.347 25.391 -11.525 1.00 58.06 90 PRO A CA 1
ATOM 687 C C . PRO A 1 90 ? -3.525 25.580 -10.250 1.00 58.06 90 PRO A C 1
ATOM 689 O O . PRO A 1 90 ? -4.088 25.814 -9.177 1.00 58.06 90 PRO A O 1
ATOM 692 N N . SER A 1 91 ? -2.198 25.509 -10.405 1.00 59.19 91 SER A N 1
ATOM 693 C CA . SER A 1 91 ? -1.219 25.954 -9.414 1.00 59.19 91 SER A CA 1
ATOM 694 C C . SER A 1 91 ? -1.673 27.291 -8.844 1.00 59.19 91 SER A C 1
ATOM 696 O O . SER A 1 91 ? -1.623 28.317 -9.519 1.00 59.19 91 SER A O 1
ATOM 698 N N . SER A 1 92 ? -2.171 27.253 -7.614 1.00 58.44 92 SER A N 1
ATOM 699 C CA . SER A 1 92 ? -2.578 28.430 -6.863 1.00 58.44 92 SER A CA 1
ATOM 700 C C . SER A 1 92 ? -1.734 28.485 -5.605 1.00 58.44 92 SER A C 1
ATOM 702 O O . SER A 1 92 ? -2.206 28.141 -4.521 1.00 58.44 92 SER A O 1
ATOM 704 N N . ARG A 1 93 ? -0.468 28.866 -5.790 1.00 55.31 93 ARG A N 1
ATOM 705 C CA . ARG A 1 93 ? 0.264 29.907 -5.051 1.00 55.31 93 ARG A CA 1
ATOM 706 C C . ARG A 1 93 ? 1.700 29.976 -5.551 1.00 55.31 93 ARG A C 1
ATOM 708 O O . ARG A 1 93 ? 2.328 28.904 -5.658 1.00 55.31 93 ARG A O 1
#

Foldseek 3Di:
DDDDDDDDDDPPPQAEAEAEAEEEQDPVSLVVLLVSLVVCVVVVHQEYEYEYDYPYYDPVSVVSNVVSQVPHPHHYHYDYDPDDDDPPDDPDD

Organism: Bacillus safensis (NCBI:txid561879)

pLDDT: mean 86.05, std 17.0, range [45.06, 98.62]

Radius of gyration: 18.84 Å; chains: 1; bounding box: 40×39×64 Å

InterPro domains:
  IPR029045 ClpP/crotonase-like domain superfamily [SSF52096] (7-84)
  IPR052165 Membrane-associated protease and related proteins [PTHR33507] (6-85)
  IPR056738 NfeD1b, N-terminal domain [PF25145] (15-84)